Protein AF-A0A4D6U7V7-F1 (afdb_monomer_lite)

pLDDT: mean 94.81, std 7.44, range [56.38, 98.38]

Sequence (46 aa):
MALCSYGYDFVCAIQDKNIYGVQFHPEKSHKFGKHFFKQFIELFQC

InterPro domains:
  IPR017926 Glutamine amidotransferase [PF00117] (10-41)
  IPR029062 Class I glutamine amidotransferase-like [G3DSA:3.40.50.880] (1-45)
  IPR029062 Class I glutamine amidotransferase-like [SSF52317] (2-35)

Structure (mmCIF, N/CA/C/O backbone):
data_AF-A0A4D6U7V7-F1
#
_entry.id   AF-A0A4D6U7V7-F1
#
loop_
_atom_site.group_PDB
_atom_site.id
_atom_site.type_symbol
_atom_site.label_atom_id
_atom_site.label_alt_id
_atom_site.label_comp_id
_atom_site.label_asym_id
_atom_site.label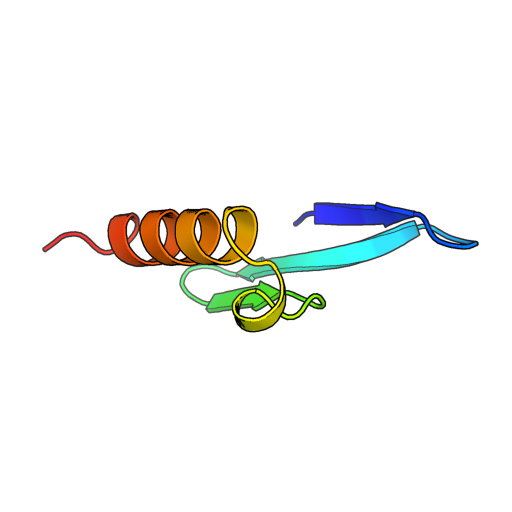_entity_id
_atom_site.label_seq_id
_atom_site.pdbx_PDB_ins_code
_atom_site.Cartn_x
_atom_site.Cartn_y
_atom_site.Cartn_z
_atom_site.occupancy
_atom_site.B_iso_or_equiv
_atom_site.auth_seq_id
_atom_site.auth_comp_id
_atom_site.auth_asym_id
_atom_site.auth_atom_id
_atom_site.pdbx_PDB_model_num
ATOM 1 N N . MET A 1 1 ? -9.452 1.790 -5.574 1.00 90.56 1 MET A N 1
ATOM 2 C CA . MET A 1 1 ? -8.424 1.077 -6.368 1.00 90.56 1 MET A CA 1
ATOM 3 C C . MET A 1 1 ? -7.494 2.109 -6.985 1.00 90.56 1 MET A C 1
ATOM 5 O O . MET A 1 1 ? -7.991 3.151 -7.395 1.00 90.56 1 MET A O 1
ATOM 9 N N . ALA A 1 2 ? -6.190 1.843 -7.032 1.00 96.88 2 ALA A N 1
ATOM 10 C CA . ALA A 1 2 ? -5.199 2.692 -7.696 1.00 96.88 2 ALA A CA 1
ATOM 11 C C . ALA A 1 2 ? -4.340 1.869 -8.667 1.00 96.88 2 ALA A C 1
ATOM 13 O O . ALA A 1 2 ? -4.081 0.688 -8.412 1.00 96.88 2 ALA A O 1
ATOM 14 N N . LEU A 1 3 ? -3.906 2.504 -9.758 1.00 98.12 3 LEU A N 1
ATOM 15 C CA . LEU A 1 3 ? -3.031 1.921 -10.775 1.00 98.12 3 LEU A CA 1
ATOM 16 C C . LEU A 1 3 ? -1.630 2.541 -10.705 1.00 98.12 3 LEU A C 1
ATOM 18 O O . LEU A 1 3 ? -1.463 3.687 -10.285 1.00 98.12 3 LEU A O 1
ATOM 22 N N . CYS A 1 4 ? -0.628 1.775 -11.116 1.00 98.06 4 CYS A N 1
ATOM 23 C CA . CYS A 1 4 ? 0.734 2.232 -11.364 1.00 98.06 4 CYS A CA 1
ATOM 24 C C . CYS A 1 4 ? 1.147 1.782 -12.767 1.00 98.06 4 CYS A C 1
ATOM 26 O O . CYS A 1 4 ? 0.770 0.693 -13.197 1.00 98.06 4 CYS A O 1
ATOM 28 N N . SER A 1 5 ? 1.931 2.607 -13.454 1.00 98.25 5 SER A N 1
ATOM 29 C CA . SER A 1 5 ? 2.412 2.324 -14.803 1.00 98.25 5 SER A CA 1
ATOM 30 C C . SER A 1 5 ? 3.890 1.946 -14.757 1.00 98.25 5 SER A C 1
ATOM 32 O O . SER A 1 5 ? 4.739 2.752 -14.373 1.00 98.25 5 SER A O 1
ATOM 34 N N . TYR A 1 6 ? 4.209 0.721 -15.171 1.00 96.75 6 TYR A N 1
ATOM 35 C CA . TYR A 1 6 ? 5.583 0.257 -15.381 1.00 96.75 6 TYR A CA 1
ATOM 36 C C . TYR A 1 6 ? 5.597 -0.800 -16.489 1.00 96.75 6 TYR A C 1
ATOM 38 O O . TYR A 1 6 ? 5.317 -1.973 -16.254 1.00 96.75 6 TYR A O 1
ATOM 46 N N . GLY A 1 7 ? 5.840 -0.369 -17.731 1.00 98.06 7 GLY A N 1
ATOM 47 C CA . GLY A 1 7 ? 5.677 -1.194 -18.939 1.00 98.06 7 GLY A CA 1
ATOM 48 C C . GLY A 1 7 ? 4.210 -1.441 -19.327 1.00 98.06 7 GLY A C 1
ATOM 49 O O . GLY A 1 7 ? 3.879 -1.395 -20.506 1.00 98.06 7 GLY A O 1
ATOM 50 N N . TYR A 1 8 ? 3.335 -1.635 -18.341 1.00 97.31 8 TYR A N 1
ATOM 51 C CA . TYR A 1 8 ? 1.879 -1.695 -18.455 1.00 97.31 8 TYR A CA 1
ATOM 52 C C . TYR A 1 8 ? 1.230 -1.143 -17.177 1.00 97.31 8 TYR A C 1
ATOM 54 O O . TYR A 1 8 ? 1.911 -0.938 -16.166 1.00 97.31 8 TYR A O 1
ATOM 62 N N . ASP A 1 9 ? -0.079 -0.902 -17.224 1.00 98.38 9 ASP A N 1
ATOM 63 C CA . ASP A 1 9 ? -0.846 -0.483 -16.054 1.00 98.38 9 ASP A CA 1
ATOM 64 C C . ASP A 1 9 ? -1.221 -1.693 -15.200 1.00 98.38 9 ASP A C 1
ATOM 66 O O . ASP A 1 9 ? -1.842 -2.646 -15.673 1.00 98.38 9 ASP A O 1
ATOM 70 N N . PHE A 1 10 ? -0.871 -1.643 -13.919 1.00 97.88 10 PHE A N 1
ATOM 71 C CA . PHE A 1 10 ? -1.204 -2.684 -12.954 1.00 97.88 10 PHE A CA 1
ATOM 72 C C . PHE A 1 10 ? -1.782 -2.087 -11.675 1.00 97.88 10 PHE A C 1
ATOM 74 O O . PHE A 1 10 ? -1.547 -0.926 -11.336 1.00 97.88 10 PHE A O 1
ATOM 81 N N . VAL A 1 11 ? -2.546 -2.892 -10.938 1.00 98.25 11 VAL A N 1
ATOM 82 C CA . VAL A 1 11 ? -3.157 -2.469 -9.675 1.00 98.25 11 VAL A CA 1
ATOM 83 C C . VAL A 1 11 ? -2.089 -2.364 -8.589 1.00 98.25 11 VAL A C 1
ATOM 85 O O . VAL A 1 11 ? -1.461 -3.355 -8.227 1.00 98.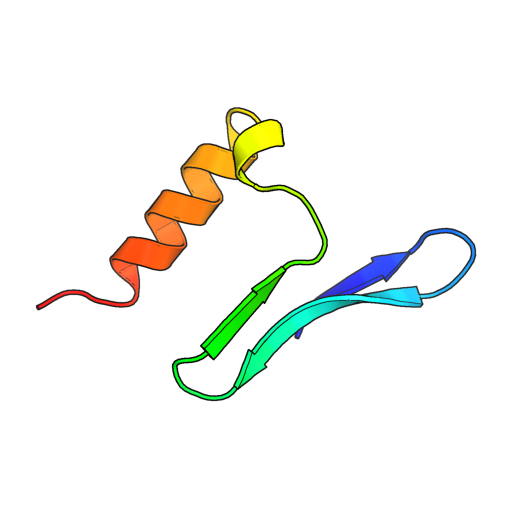25 11 VAL A O 1
ATOM 88 N N . CYS A 1 12 ? -1.896 -1.164 -8.041 1.00 97.94 12 CYS A N 1
ATOM 89 C CA . CYS A 1 12 ? -0.912 -0.901 -6.988 1.00 97.94 12 CYS A CA 1
ATOM 90 C C . CYS A 1 12 ? -1.542 -0.737 -5.598 1.00 97.94 12 CYS A C 1
ATOM 92 O O . CYS A 1 12 ? -0.842 -0.876 -4.593 1.00 97.94 12 CYS A O 1
ATOM 94 N N . ALA A 1 13 ? -2.852 -0.478 -5.534 1.00 98.00 13 ALA A N 1
ATOM 95 C CA . ALA A 1 13 ? -3.621 -0.478 -4.296 1.00 98.00 13 ALA A CA 1
ATOM 96 C C . ALA A 1 13 ? -5.069 -0.934 -4.522 1.00 98.00 13 ALA A C 1
ATOM 98 O O . ALA A 1 13 ? -5.736 -0.516 -5.478 1.00 98.00 13 ALA A O 1
ATOM 99 N N . ILE A 1 14 ? -5.579 -1.738 -3.595 1.00 98.00 14 ILE A N 1
ATOM 100 C CA . ILE A 1 14 ? -6.961 -2.216 -3.554 1.00 98.00 14 ILE A CA 1
ATOM 101 C C . ILE A 1 14 ? -7.637 -1.808 -2.252 1.00 98.00 14 ILE A C 1
ATOM 103 O O . ILE A 1 14 ? -6.991 -1.592 -1.226 1.00 98.00 14 ILE A O 1
ATOM 107 N N . GLN A 1 15 ? -8.958 -1.739 -2.319 1.00 97.19 15 GLN A N 1
ATOM 108 C CA . GLN A 1 15 ? -9.817 -1.609 -1.160 1.00 97.19 15 GLN A CA 1
ATOM 109 C C . GLN A 1 15 ? -11.084 -2.413 -1.432 1.00 97.19 15 GLN A C 1
ATOM 111 O O . GLN A 1 15 ? -11.702 -2.228 -2.481 1.00 97.19 15 GLN A O 1
ATOM 116 N N . ASP A 1 16 ? -11.467 -3.254 -0.481 1.00 97.31 16 ASP A N 1
ATOM 117 C CA . ASP A 1 16 ? -12.795 -3.852 -0.413 1.00 97.31 16 ASP A CA 1
ATOM 118 C C . ASP A 1 16 ? -13.316 -3.727 1.018 1.00 97.31 16 ASP A C 1
ATOM 120 O O . ASP A 1 16 ? -12.787 -4.340 1.946 1.00 97.31 16 ASP A O 1
ATOM 124 N N . LYS A 1 17 ? -14.330 -2.878 1.211 1.00 94.94 17 LYS A N 1
ATOM 125 C CA . LYS A 1 17 ? -14.866 -2.513 2.531 1.00 94.94 17 LYS A CA 1
ATOM 126 C C . LYS A 1 17 ? -13.748 -2.076 3.494 1.00 94.94 17 LYS A C 1
ATOM 128 O O . LYS A 1 17 ? -13.143 -1.022 3.303 1.00 94.94 17 LYS A O 1
ATOM 133 N N . ASN A 1 18 ? -13.497 -2.874 4.531 1.00 94.00 18 ASN A N 1
ATOM 134 C CA . ASN A 1 18 ? -12.498 -2.659 5.574 1.00 94.00 18 ASN A CA 1
ATOM 135 C C . ASN A 1 18 ? -11.138 -3.316 5.267 1.00 94.00 18 ASN A C 1
ATOM 137 O O . ASN A 1 18 ? -10.224 -3.214 6.082 1.00 94.00 18 ASN A O 1
ATOM 141 N N . ILE A 1 19 ? -10.998 -3.993 4.127 1.00 95.50 19 ILE A N 1
ATOM 142 C CA . ILE A 1 19 ? -9.751 -4.611 3.674 1.00 95.50 19 ILE A CA 1
ATOM 143 C C . ILE A 1 19 ? -9.031 -3.633 2.749 1.00 95.50 19 ILE A C 1
ATOM 145 O O . ILE A 1 19 ? -9.588 -3.179 1.750 1.00 95.50 19 ILE A O 1
ATOM 149 N N . TYR A 1 20 ? -7.770 -3.350 3.063 1.00 96.81 20 TYR A N 1
ATOM 150 C CA . TYR A 1 20 ? -6.892 -2.494 2.273 1.00 96.81 20 TYR A CA 1
ATOM 151 C C . TYR A 1 20 ? -5.611 -3.260 1.952 1.00 96.81 20 TYR A C 1
ATOM 153 O O . TYR A 1 20 ? -5.054 -3.933 2.818 1.00 96.81 20 TYR A O 1
ATOM 161 N N . GLY A 1 21 ? -5.140 -3.155 0.711 1.00 96.94 21 GLY A N 1
ATOM 162 C CA . GLY A 1 21 ? -3.920 -3.817 0.255 1.00 96.94 21 GLY A CA 1
ATOM 163 C C . GLY A 1 21 ? -3.124 -2.917 -0.676 1.00 96.94 21 GLY A C 1
ATOM 164 O O . GLY A 1 21 ? -3.700 -2.206 -1.498 1.00 96.94 21 GLY A O 1
ATOM 165 N N . VAL A 1 22 ? -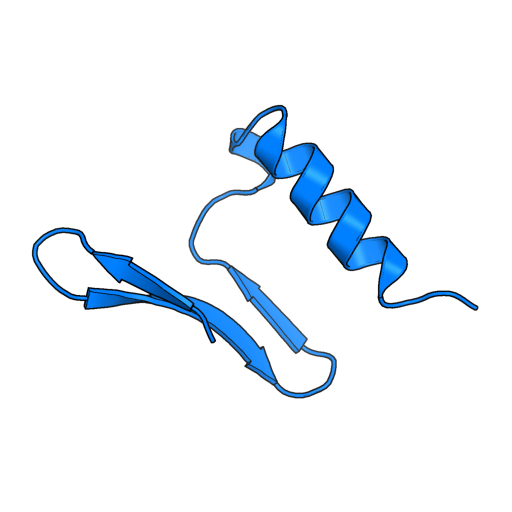1.800 -2.950 -0.554 1.00 98.00 22 VAL A N 1
ATOM 166 C CA . VAL A 1 22 ? -0.869 -2.186 -1.392 1.00 98.00 22 VAL A CA 1
ATOM 167 C C . VAL A 1 22 ? 0.237 -3.094 -1.902 1.00 98.00 22 VAL A C 1
ATOM 169 O O . VAL A 1 22 ? 0.707 -3.971 -1.183 1.00 98.00 22 VAL A O 1
ATOM 172 N N . GLN A 1 23 ? 0.639 -2.890 -3.154 1.00 98.06 23 GLN A N 1
ATOM 173 C CA . GLN A 1 23 ? 1.718 -3.659 -3.774 1.00 98.06 23 GLN A CA 1
ATOM 174 C C . GLN A 1 23 ? 3.103 -3.121 -3.386 1.00 98.06 23 GLN A C 1
ATOM 176 O O . GLN A 1 23 ? 4.064 -3.884 -3.295 1.00 98.06 23 GLN A O 1
ATOM 181 N N . PHE A 1 24 ? 3.232 -1.809 -3.184 1.00 97.00 24 PHE A N 1
ATOM 182 C CA . PHE A 1 24 ? 4.476 -1.208 -2.706 1.00 97.00 24 PHE A CA 1
ATOM 183 C C . PHE A 1 24 ? 4.660 -1.465 -1.208 1.00 97.00 24 PHE A C 1
ATOM 185 O O . PHE A 1 24 ? 3.693 -1.713 -0.500 1.00 97.00 24 PHE A O 1
ATOM 192 N N . HIS A 1 25 ? 5.900 -1.358 -0.730 1.00 97.94 25 HIS A N 1
ATOM 193 C CA . HIS A 1 25 ? 6.271 -1.497 0.680 1.00 97.94 25 HIS A CA 1
ATOM 194 C C . HIS A 1 25 ? 6.200 -0.132 1.384 1.00 97.94 25 HIS A C 1
ATOM 196 O O . HIS A 1 25 ? 7.150 0.661 1.257 1.00 97.94 25 HIS A O 1
ATOM 202 N N . PRO A 1 26 ? 5.110 0.213 2.104 1.00 96.50 26 PRO A N 1
ATOM 203 C CA . PRO A 1 26 ? 4.998 1.525 2.732 1.00 96.50 26 PRO A CA 1
ATOM 204 C C . PRO A 1 26 ? 6.098 1.716 3.783 1.00 96.50 26 PRO A C 1
ATOM 206 O O . PRO A 1 26 ? 6.667 2.795 3.892 1.00 96.50 26 PRO A O 1
ATOM 209 N N . GLU A 1 27 ? 6.518 0.658 4.472 1.00 96.56 27 GLU A N 1
ATOM 210 C CA . GLU A 1 27 ? 7.609 0.662 5.450 1.00 96.56 27 GLU A CA 1
ATOM 211 C C . GLU A 1 27 ? 8.976 1.033 4.853 1.00 96.56 27 GLU A C 1
ATOM 213 O O . GLU A 1 27 ? 9.830 1.573 5.556 1.00 96.56 27 GLU A O 1
ATOM 218 N N . LYS A 1 28 ? 9.171 0.825 3.545 1.00 96.50 28 LYS A N 1
ATOM 219 C CA . LYS A 1 28 ? 10.396 1.197 2.813 1.00 96.50 28 LYS A CA 1
ATOM 220 C C . LYS A 1 28 ? 10.275 2.529 2.063 1.00 96.50 28 LYS A C 1
ATOM 222 O O . LYS A 1 28 ? 11.216 2.952 1.402 1.00 96.50 28 LYS A O 1
ATOM 227 N N . SER A 1 29 ? 9.142 3.223 2.184 1.00 94.06 29 SER A N 1
ATOM 228 C CA . SER A 1 29 ? 8.830 4.448 1.427 1.00 94.06 29 SER A CA 1
ATOM 229 C C . SER A 1 29 ? 9.101 5.749 2.211 1.00 94.06 29 SER A C 1
ATOM 231 O O . SER A 1 29 ? 8.573 6.816 1.884 1.00 94.06 29 SER A O 1
ATOM 233 N N . HIS A 1 30 ? 9.911 5.682 3.276 1.00 95.25 30 HIS A N 1
ATOM 234 C CA . HIS A 1 30 ? 10.320 6.810 4.128 1.00 95.25 30 HIS A CA 1
ATOM 235 C C . HIS A 1 30 ? 9.153 7.732 4.543 1.00 95.25 30 HIS A C 1
ATOM 237 O O . HIS A 1 30 ? 8.193 7.294 5.177 1.00 95.25 30 HIS A O 1
ATOM 243 N N . LYS A 1 31 ? 9.233 9.036 4.233 1.00 97.06 31 LYS A N 1
ATOM 244 C CA . LYS A 1 31 ? 8.231 10.034 4.639 1.00 97.06 31 LYS A CA 1
ATOM 245 C C . LYS A 1 31 ? 6.842 9.739 4.065 1.00 97.06 31 LYS A C 1
ATOM 247 O O . LYS A 1 31 ? 5.856 9.959 4.759 1.00 97.06 31 LYS A O 1
ATOM 252 N N . PHE A 1 32 ? 6.775 9.196 2.849 1.00 96.75 32 PHE A N 1
ATOM 253 C CA . PHE A 1 32 ? 5.514 8.845 2.196 1.00 96.75 32 PHE A CA 1
ATOM 254 C C . PHE A 1 32 ? 4.891 7.605 2.831 1.00 96.75 32 PHE A C 1
ATOM 256 O O . PHE A 1 32 ? 3.696 7.586 3.095 1.00 96.75 32 PHE A O 1
ATOM 263 N N . GLY A 1 33 ? 5.728 6.630 3.185 1.00 96.56 33 GLY A N 1
ATOM 264 C CA . GLY A 1 33 ? 5.339 5.463 3.969 1.00 96.56 33 GLY A CA 1
ATOM 265 C C . GLY A 1 33 ? 4.696 5.806 5.306 1.00 96.56 33 GLY A C 1
ATOM 266 O O . GLY A 1 33 ? 3.595 5.361 5.620 1.00 96.56 33 GLY A O 1
ATOM 267 N N . LYS A 1 34 ? 5.365 6.670 6.079 1.00 97.00 34 LYS A N 1
ATOM 268 C CA . LYS A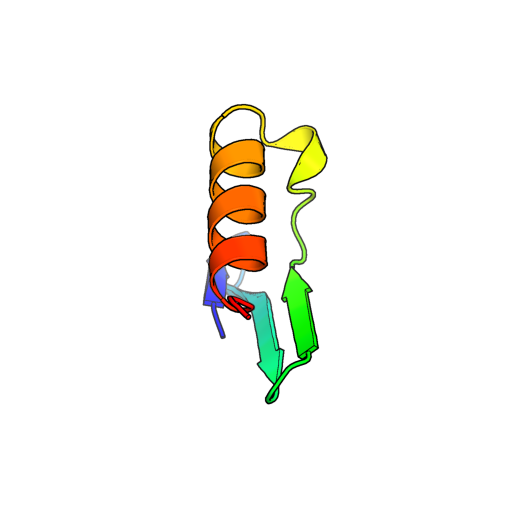 1 34 ? 4.841 7.158 7.364 1.00 97.00 34 LYS A CA 1
ATOM 269 C C . LYS A 1 34 ? 3.516 7.901 7.204 1.00 97.00 34 LYS A C 1
ATOM 271 O O . LYS A 1 34 ? 2.608 7.698 8.003 1.00 97.00 34 LYS A O 1
ATOM 276 N N . HIS A 1 35 ? 3.402 8.749 6.181 1.00 97.25 35 HIS A N 1
ATOM 277 C CA . HIS A 1 35 ? 2.154 9.450 5.890 1.00 97.25 35 HIS A CA 1
ATOM 278 C C . HIS A 1 35 ? 1.029 8.473 5.520 1.00 97.25 35 HIS A C 1
ATOM 280 O O . HIS A 1 35 ? -0.069 8.594 6.053 1.00 97.25 35 HIS A O 1
ATOM 286 N N . PHE A 1 36 ? 1.317 7.465 4.694 1.00 97.00 36 PHE A N 1
ATOM 287 C CA . PHE A 1 36 ? 0.361 6.421 4.331 1.00 97.00 36 PHE A CA 1
ATOM 288 C C . PHE A 1 36 ? -0.172 5.673 5.561 1.00 97.00 36 PHE A C 1
ATOM 290 O O . PHE A 1 36 ? -1.383 5.559 5.725 1.00 97.00 36 PHE A O 1
ATOM 297 N N . PHE A 1 37 ? 0.708 5.220 6.463 1.00 96.44 37 PHE A N 1
ATOM 298 C CA . PHE A 1 37 ? 0.276 4.539 7.690 1.00 96.44 37 PHE A CA 1
ATOM 299 C C . PHE A 1 37 ? -0.560 5.433 8.605 1.00 96.44 37 PHE A C 1
ATOM 301 O O . PHE A 1 37 ? -1.553 4.966 9.157 1.00 96.44 37 PHE A O 1
ATOM 308 N N . LYS A 1 38 ? -0.189 6.712 8.743 1.00 96.12 38 LYS A N 1
ATOM 309 C CA . LYS A 1 38 ? -0.979 7.678 9.512 1.00 96.12 38 LYS A CA 1
ATOM 310 C C . LYS A 1 38 ? -2.404 7.776 8.958 1.00 96.12 38 LYS A C 1
ATOM 312 O O . LYS A 1 38 ? -3.350 7.582 9.711 1.00 96.12 38 LYS A O 1
ATOM 317 N N . GLN A 1 39 ? -2.534 7.996 7.648 1.00 95.06 39 GLN A N 1
ATOM 318 C CA . GLN A 1 39 ? -3.835 8.069 6.978 1.00 95.06 39 GLN A CA 1
ATOM 319 C C . GLN A 1 39 ? -4.631 6.774 7.172 1.00 95.06 39 GLN A C 1
ATOM 321 O O . GLN A 1 39 ? -5.816 6.830 7.467 1.00 95.06 39 GLN A O 1
ATOM 326 N N . PHE A 1 40 ? -3.983 5.611 7.045 1.00 95.56 40 PHE A N 1
ATOM 327 C CA . PHE A 1 40 ? -4.640 4.319 7.234 1.00 95.56 40 PHE A CA 1
ATOM 328 C C . PHE A 1 40 ? -5.213 4.155 8.647 1.00 95.56 40 PHE A C 1
ATOM 330 O O . PHE A 1 40 ? -6.352 3.728 8.786 1.00 95.56 40 PHE A O 1
ATOM 337 N N . ILE A 1 41 ? -4.461 4.521 9.688 1.00 95.00 41 ILE A N 1
ATOM 338 C CA . ILE A 1 41 ? -4.929 4.438 11.081 1.00 95.00 41 ILE A CA 1
ATOM 339 C C . ILE A 1 41 ? -6.067 5.436 11.341 1.00 95.00 41 ILE A C 1
ATOM 341 O O . ILE A 1 41 ? -7.034 5.095 12.016 1.00 95.00 41 ILE A O 1
ATOM 345 N N . GLU A 1 42 ? -5.990 6.645 10.783 1.00 95.50 42 GLU A N 1
ATOM 346 C CA . GLU A 1 42 ? -7.023 7.679 10.941 1.00 95.50 42 GLU A CA 1
ATOM 347 C C . GLU A 1 42 ? -8.370 7.309 10.296 1.00 95.50 42 GLU A C 1
ATOM 349 O O . GLU A 1 42 ? -9.389 7.881 10.672 1.00 95.50 42 GLU A O 1
ATOM 354 N N . LEU A 1 43 ? -8.419 6.322 9.391 1.00 91.81 43 LEU A N 1
ATOM 355 C CA . LEU A 1 43 ? -9.685 5.779 8.876 1.00 91.81 43 LEU A CA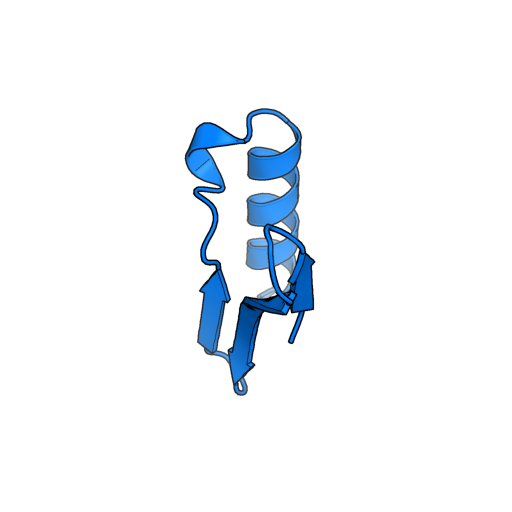 1
ATOM 356 C C . LEU A 1 43 ? -10.497 5.032 9.947 1.00 91.81 43 LEU A C 1
ATOM 358 O O . LEU A 1 43 ? -11.701 4.848 9.777 1.00 91.81 43 LEU A O 1
ATOM 362 N N . PHE A 1 44 ? -9.850 4.601 11.032 1.00 84.50 44 PHE A N 1
ATOM 363 C CA . PHE A 1 44 ? -10.450 3.836 12.123 1.00 84.50 44 PHE A CA 1
ATOM 364 C C . PHE A 1 44 ? -10.364 4.643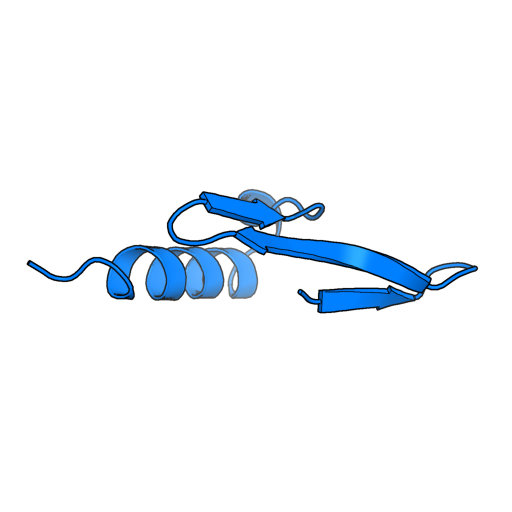 13.422 1.00 84.50 44 PHE A C 1
ATOM 366 O O . PHE A 1 44 ? -9.658 4.273 14.359 1.00 84.50 44 PHE A O 1
ATOM 373 N N . GLN A 1 45 ? -11.041 5.790 13.470 1.00 68.12 45 GLN A N 1
ATOM 374 C CA . GLN A 1 45 ? -11.203 6.518 14.729 1.00 68.12 45 GLN A CA 1
ATOM 375 C C . GLN A 1 45 ? -12.338 5.875 15.540 1.00 68.12 45 GLN A C 1
ATOM 377 O O . GLN A 1 45 ? -13.402 5.594 14.986 1.00 68.12 45 GLN A O 1
ATOM 382 N N . CYS A 1 46 ? -12.074 5.606 16.823 1.00 56.38 46 CYS A N 1
ATOM 383 C CA . CYS A 1 46 ? -13.110 5.300 17.814 1.00 56.38 46 CYS A CA 1
ATOM 384 C C . CYS A 1 46 ? -13.985 6.527 18.076 1.00 56.38 46 CYS A C 1
ATOM 386 O O . CYS A 1 46 ? -13.416 7.643 18.111 1.00 56.38 46 CYS A O 1
#

Secondary structure (DSSP, 8-state):
-EEEEESEEEEEEEEETTEEEESS-GGGSHHHHHHHHHHHHHTS--

Foldseek 3Di:
DDWDDDVHIDDQWDDDPLDIDGPDDLVPVPPSSVVVVVVNVVVDDD

Organism: Plesiomonas shigelloides (NCBI:txid703)

Radius of gyration: 11.96 Å; chains: 1; bounding box: 25×15×37 Å